Protein AF-A0A2M9D0U0-F1 (afdb_monomer)

Nearest PDB structures (foldseek):
  1l6t-assembly1_A  TM=4.823E-01  e=8.018E+00  Escherichia coli

Secondary structure (DSSP, 8-state):
-HHHHHHHHHHHHHHHHHHHHHHHHHHHHHHHHT--HHIIIIIS--HHHHHHHHHHHHHHHHHHHHHH--

Radius of gyration: 15.75 Å; Cα contacts (8 Å, |Δi|>4): 24; chains: 1; bounding box: 37×20×42 Å

Foldseek 3Di:
DVVVVVVVVLVVVLVVVLVCQLVVVVVVVCVVVVNDLCCVCPVVVPVVSVVVSVVSSVVSVVVSVVVVVD

Solvent-accessible surface area (backbone atoms only — not comparable to full-atom values): 3973 Å² total; per-residue (Å²): 125,70,64,63,55,52,55,52,50,50,52,51,51,52,52,52,49,49,50,51,52,51,54,50,49,53,52,50,51,29,63,73,70,67,51,51,67,63,51,44,50,71,71,65,56,34,60,70,58,53,51,50,54,52,51,51,53,52,53,49,51,51,54,52,52,56,62,74,76,105

Mean predicted aligned error: 5.88 Å

Structure (mmCIF, N/CA/C/O backbone):
data_AF-A0A2M9D0U0-F1
#
_entry.id   AF-A0A2M9D0U0-F1
#
loop_
_atom_site.group_PDB
_atom_site.id
_atom_site.type_symbol
_atom_site.label_atom_id
_atom_site.label_alt_id
_atom_site.label_comp_id
_atom_site.label_asym_id
_atom_site.label_entity_id
_atom_site.label_seq_id
_atom_site.pdbx_PDB_ins_code
_atom_site.Cartn_x
_atom_site.Cartn_y
_atom_site.Cartn_z
_atom_site.occupancy
_atom_site.B_iso_or_equiv
_atom_site.auth_seq_id
_atom_site.auth_comp_id
_atom_site.auth_asym_id
_atom_site.auth_atom_id
_atom_site.pdbx_PDB_model_num
ATOM 1 N N . MET A 1 1 ? 19.836 5.399 -26.330 1.00 61.03 1 MET A N 1
ATOM 2 C CA . MET A 1 1 ? 19.527 5.098 -24.916 1.00 61.03 1 MET A CA 1
ATOM 3 C C . MET A 1 1 ? 18.113 4.502 -24.782 1.00 61.03 1 MET A C 1
ATOM 5 O O . MET A 1 1 ? 17.289 5.083 -24.086 1.00 61.03 1 MET A O 1
ATOM 9 N N . PRO A 1 2 ? 17.785 3.399 -25.483 1.00 73.12 2 PRO A N 1
ATOM 10 C CA . PRO A 1 2 ? 16.461 2.767 -25.398 1.00 73.12 2 PRO A CA 1
ATOM 11 C C . PRO A 1 2 ? 16.219 2.039 -24.063 1.00 73.12 2 PRO A C 1
ATOM 13 O O . PRO A 1 2 ? 15.076 1.923 -23.636 1.00 73.12 2 PRO A O 1
ATOM 16 N N . ASP A 1 3 ? 17.283 1.617 -23.381 1.00 81.44 3 ASP A N 1
ATOM 17 C CA . ASP A 1 3 ? 17.212 0.774 -22.180 1.00 81.44 3 ASP A CA 1
ATOM 18 C C . ASP A 1 3 ? 16.603 1.523 -20.981 1.00 81.44 3 ASP A C 1
ATOM 20 O O . ASP A 1 3 ? 15.703 1.023 -20.314 1.00 81.44 3 ASP A O 1
ATOM 24 N N . VAL A 1 4 ? 16.974 2.796 -20.802 1.00 86.69 4 VAL A N 1
ATOM 25 C CA . VAL A 1 4 ? 16.449 3.663 -19.729 1.00 86.69 4 VAL A CA 1
ATOM 26 C C . VAL A 1 4 ? 14.936 3.893 -19.858 1.00 86.69 4 VAL A C 1
ATOM 28 O O . VAL A 1 4 ? 14.230 4.015 -18.859 1.00 86.69 4 VAL A O 1
ATOM 31 N N . LEU A 1 5 ? 14.408 3.947 -21.088 1.00 87.81 5 LEU A N 1
ATOM 32 C CA . LEU A 1 5 ? 12.972 4.132 -21.318 1.00 87.81 5 LEU A CA 1
ATOM 33 C C . LEU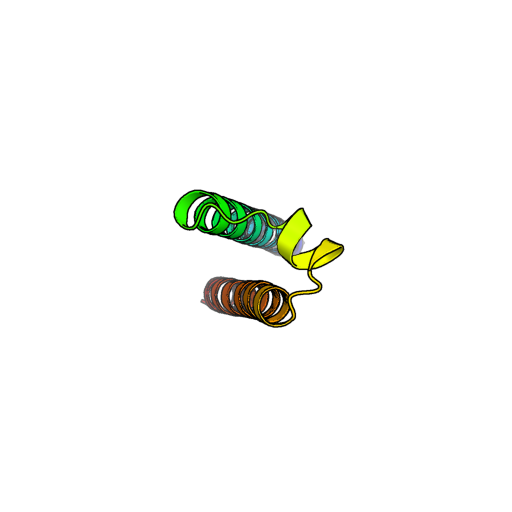 A 1 5 ? 12.171 2.895 -20.887 1.00 87.81 5 LEU A C 1
ATOM 35 O O . LEU A 1 5 ? 11.075 3.034 -20.344 1.00 87.81 5 LEU A O 1
ATOM 39 N N . ILE A 1 6 ? 12.724 1.702 -21.110 1.00 86.94 6 ILE A N 1
ATOM 40 C CA . ILE A 1 6 ? 12.105 0.432 -20.717 1.00 86.94 6 ILE A CA 1
ATOM 41 C C . ILE A 1 6 ? 12.106 0.299 -19.189 1.00 86.94 6 ILE A C 1
ATOM 43 O O . ILE A 1 6 ? 11.072 -0.041 -18.620 1.00 86.94 6 ILE A O 1
ATOM 47 N N . GLU A 1 7 ? 13.210 0.652 -18.525 1.00 85.44 7 GLU A N 1
ATOM 48 C CA . GLU A 1 7 ? 13.318 0.651 -17.057 1.00 85.44 7 GLU A CA 1
ATOM 49 C C . GLU A 1 7 ? 12.353 1.643 -16.383 1.00 85.44 7 GLU A C 1
ATOM 51 O O . GLU A 1 7 ? 11.723 1.345 -15.362 1.00 85.44 7 GLU A O 1
ATOM 56 N N . LEU A 1 8 ? 12.194 2.837 -16.962 1.00 87.44 8 LEU A N 1
ATOM 57 C CA . LEU A 1 8 ? 11.208 3.814 -16.498 1.00 87.44 8 LEU A CA 1
ATOM 58 C C . LEU A 1 8 ? 9.782 3.284 -16.663 1.00 87.44 8 LEU A C 1
ATOM 60 O O . LEU A 1 8 ? 8.969 3.403 -15.745 1.00 87.44 8 LEU A O 1
ATOM 64 N N . LEU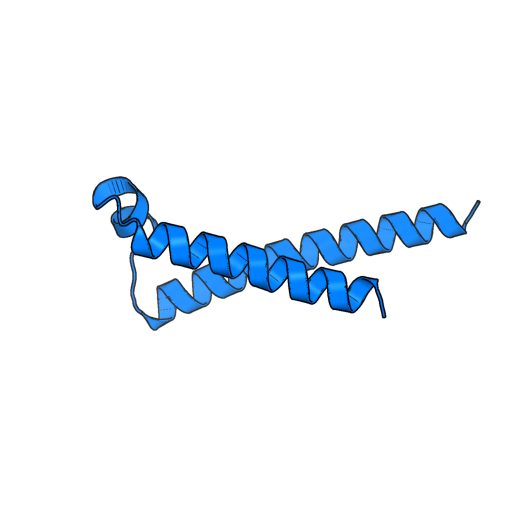 A 1 9 ? 9.481 2.672 -17.809 1.00 88.88 9 LEU A N 1
ATOM 65 C CA . LEU A 1 9 ? 8.163 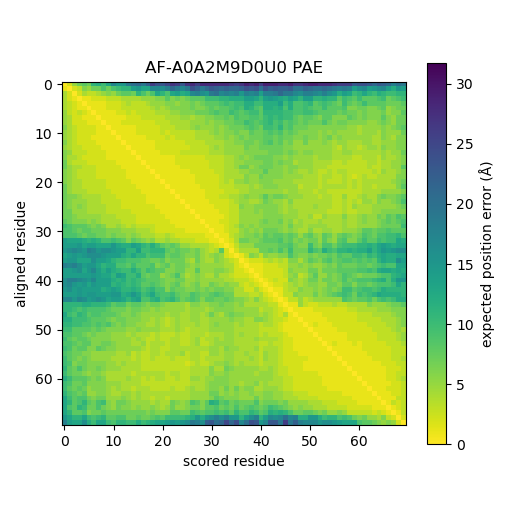2.111 -18.083 1.00 88.88 9 LEU A CA 1
ATOM 66 C C . LEU A 1 9 ? 7.823 0.970 -17.115 1.00 88.88 9 LEU A C 1
ATOM 68 O O . LEU A 1 9 ? 6.717 0.951 -16.572 1.00 88.88 9 LEU A O 1
ATOM 72 N N . SER A 1 10 ? 8.763 0.058 -16.852 1.00 85.44 10 SER A N 1
ATOM 73 C CA . SER A 1 10 ? 8.568 -1.018 -15.876 1.00 85.44 10 SER A CA 1
ATOM 74 C C . SER A 1 10 ? 8.366 -0.461 -14.470 1.00 85.44 10 SER A C 1
ATOM 76 O O . SER A 1 10 ? 7.429 -0.865 -13.786 1.00 85.44 10 SER A O 1
ATOM 78 N N . THR A 1 11 ? 9.170 0.520 -14.055 1.00 86.25 11 THR A N 1
ATOM 79 C CA . THR A 1 11 ? 9.042 1.153 -12.731 1.00 86.25 11 THR A CA 1
ATOM 80 C C . THR A 1 11 ? 7.659 1.772 -12.536 1.00 86.25 11 THR A C 1
ATOM 82 O O . THR A 1 11 ? 7.026 1.573 -11.495 1.00 86.25 11 THR A O 1
ATOM 85 N N . ILE A 1 12 ? 7.154 2.485 -13.545 1.00 90.06 12 ILE A N 1
ATOM 86 C CA . ILE A 1 12 ? 5.821 3.095 -13.506 1.00 90.06 12 ILE A CA 1
ATOM 87 C C . ILE A 1 12 ? 4.738 2.013 -13.458 1.00 90.06 12 ILE A C 1
ATOM 89 O O . ILE A 1 12 ? 3.849 2.085 -12.610 1.00 90.06 12 ILE A O 1
ATOM 93 N N . LEU A 1 13 ? 4.823 0.995 -14.321 1.00 90.06 13 LEU A N 1
ATOM 94 C CA . LEU A 1 13 ? 3.862 -0.110 -14.359 1.00 90.06 13 LEU A CA 1
ATOM 95 C C . LEU A 1 13 ? 3.763 -0.814 -13.006 1.00 90.06 13 LEU A C 1
ATOM 97 O O . LEU A 1 13 ? 2.662 -0.942 -12.475 1.00 90.06 13 LEU A O 1
ATOM 101 N N . TYR A 1 14 ? 4.893 -1.214 -12.422 1.00 85.50 14 TYR A N 1
ATOM 102 C CA . TYR A 1 14 ? 4.922 -1.905 -11.133 1.00 85.50 14 TYR A CA 1
ATOM 103 C C . TYR A 1 14 ? 4.481 -1.013 -9.970 1.00 85.50 14 TYR A C 1
ATOM 105 O O . TYR A 1 14 ? 3.790 -1.492 -9.071 1.00 85.50 14 TYR A O 1
ATOM 113 N N . SER A 1 15 ? 4.796 0.285 -10.002 1.00 85.44 15 SER A N 1
ATOM 114 C CA . SER A 1 15 ? 4.312 1.238 -8.993 1.00 85.44 15 SER A CA 1
ATOM 115 C C . SER A 1 15 ? 2.787 1.361 -9.025 1.00 85.44 15 SER A C 1
ATOM 117 O O . SER A 1 15 ? 2.133 1.294 -7.983 1.00 85.44 15 SER A O 1
ATOM 119 N N . VAL A 1 16 ? 2.199 1.476 -10.221 1.00 92.19 16 VAL A N 1
ATOM 120 C CA . VAL A 1 16 ? 0.739 1.511 -10.394 1.00 92.19 16 VAL A CA 1
ATOM 121 C C . VAL A 1 16 ? 0.114 0.189 -9.950 1.00 92.19 16 VAL A C 1
ATOM 123 O O . VAL A 1 16 ? -0.884 0.197 -9.231 1.00 92.19 16 VAL A O 1
ATOM 126 N N . LEU A 1 17 ? 0.720 -0.943 -10.311 1.00 90.12 17 LEU A N 1
ATOM 127 C CA . LEU A 1 17 ? 0.274 -2.274 -9.894 1.00 90.12 17 LEU A CA 1
ATOM 128 C C . LEU A 1 17 ? 0.263 -2.420 -8.368 1.00 90.12 17 LEU A C 1
ATOM 130 O O . LEU A 1 17 ? -0.724 -2.896 -7.809 1.00 90.12 17 LEU A O 1
ATOM 134 N N . GLY A 1 18 ? 1.311 -1.949 -7.688 1.00 87.31 18 GLY A N 1
ATOM 135 C CA . GLY A 1 18 ? 1.390 -1.936 -6.228 1.00 87.31 18 GLY A CA 1
ATOM 136 C C . GLY A 1 18 ? 0.269 -1.115 -5.584 1.00 87.31 18 GLY A C 1
ATOM 137 O O . GLY A 1 18 ? -0.376 -1.586 -4.648 1.00 87.31 18 GLY A O 1
ATOM 138 N N . ILE A 1 19 ? 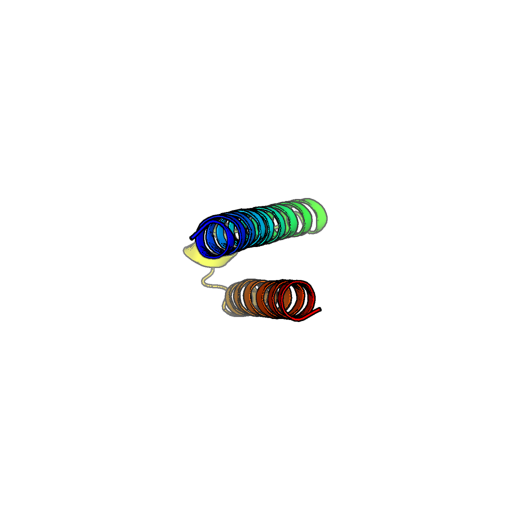-0.028 0.073 -6.121 1.00 89.81 19 ILE A N 1
ATOM 139 C CA . ILE A 1 19 ? -1.129 0.923 -5.633 1.00 89.81 19 ILE A CA 1
ATOM 140 C C . ILE A 1 19 ? -2.484 0.236 -5.844 1.00 89.81 19 ILE A C 1
ATOM 142 O O . ILE A 1 19 ? -3.314 0.213 -4.935 1.00 89.81 19 ILE A O 1
ATOM 146 N N . VAL A 1 20 ? -2.711 -0.355 -7.020 1.00 92.56 20 VAL A N 1
ATOM 147 C CA . VAL A 1 20 ? -3.958 -1.070 -7.330 1.00 92.56 20 VAL A CA 1
ATOM 148 C C . VAL A 1 20 ? -4.143 -2.273 -6.406 1.00 92.56 20 VAL A C 1
ATOM 150 O O . VAL A 1 20 ? -5.239 -2.469 -5.882 1.00 92.56 20 VAL A O 1
ATOM 153 N N . LEU A 1 21 ? -3.084 -3.046 -6.151 1.00 89.44 21 LEU A N 1
ATOM 154 C CA . LEU A 1 21 ? -3.117 -4.166 -5.209 1.00 89.44 21 LEU A CA 1
ATOM 155 C C . LEU A 1 21 ? -3.405 -3.704 -3.778 1.00 89.44 21 LEU A C 1
ATOM 157 O O . LEU A 1 21 ? -4.196 -4.342 -3.079 1.00 89.44 21 LEU A O 1
ATOM 161 N N . LEU A 1 22 ? -2.816 -2.585 -3.353 1.00 88.75 22 LEU A N 1
ATOM 162 C CA . LEU A 1 22 ? -3.041 -2.012 -2.028 1.00 88.75 22 LEU A CA 1
ATOM 163 C C . LEU A 1 22 ? -4.507 -1.610 -1.858 1.00 88.75 22 LEU A C 1
ATOM 165 O O . LEU A 1 22 ? -5.181 -2.097 -0.952 1.00 88.75 22 LEU A O 1
ATOM 169 N N . VAL A 1 23 ? -5.021 -0.772 -2.761 1.00 89.69 23 VAL A N 1
ATOM 170 C CA . VAL A 1 23 ? -6.411 -0.300 -2.717 1.00 89.69 23 VAL A CA 1
ATOM 171 C C . VAL A 1 23 ? -7.380 -1.473 -2.847 1.00 89.69 23 VAL A C 1
ATOM 173 O O . VAL A 1 23 ? -8.332 -1.570 -2.075 1.00 89.69 23 VAL A O 1
ATOM 176 N N . GLY A 1 24 ? -7.118 -2.401 -3.769 1.00 90.88 24 GLY A N 1
ATOM 177 C CA . GLY A 1 24 ? -7.927 -3.601 -3.957 1.00 90.88 24 GLY A CA 1
ATOM 178 C C . GLY A 1 24 ? -8.005 -4.447 -2.689 1.00 90.88 24 GLY A C 1
ATOM 179 O O . GLY A 1 24 ? -9.099 -4.832 -2.279 1.00 90.88 24 GLY A O 1
ATOM 180 N N . THR A 1 25 ? -6.877 -4.671 -2.014 1.00 85.88 25 THR A N 1
ATOM 181 C CA . THR A 1 25 ? -6.860 -5.447 -0.768 1.00 85.88 25 THR A CA 1
ATOM 182 C C . THR A 1 25 ? -7.606 -4.730 0.350 1.00 85.88 25 THR A C 1
ATOM 184 O O . THR A 1 25 ? -8.412 -5.352 1.036 1.00 85.88 25 THR A O 1
ATOM 187 N N . ILE A 1 26 ? -7.409 -3.417 0.498 1.00 85.25 26 ILE A N 1
ATOM 188 C CA . ILE A 1 26 ? -8.133 -2.597 1.478 1.00 85.25 26 ILE A CA 1
ATOM 189 C C . ILE A 1 26 ? -9.647 -2.703 1.250 1.00 85.25 26 ILE A C 1
ATOM 191 O O . ILE A 1 26 ? -10.396 -2.954 2.192 1.00 85.25 26 ILE A O 1
ATOM 195 N N . VAL A 1 27 ? -10.102 -2.586 -0.001 1.00 87.75 27 VAL A N 1
ATOM 196 C CA . VAL A 1 27 ? -11.522 -2.718 -0.364 1.00 87.75 27 VAL A CA 1
ATOM 197 C C . VAL A 1 27 ? -12.049 -4.122 -0.064 1.00 87.75 27 VAL A C 1
ATOM 199 O O . VAL A 1 27 ? -13.134 -4.258 0.505 1.00 87.75 27 VAL A O 1
ATOM 202 N N . VAL A 1 28 ? -11.299 -5.170 -0.417 1.00 87.81 28 VAL A N 1
ATOM 203 C CA . VAL A 1 28 ? -11.685 -6.567 -0.163 1.00 87.81 28 VAL A CA 1
ATOM 204 C C . VAL A 1 28 ? -11.793 -6.841 1.334 1.00 87.81 28 VAL A C 1
ATOM 206 O O . VAL A 1 28 ? -12.798 -7.402 1.768 1.00 87.81 28 VAL A O 1
ATOM 209 N N . VAL A 1 29 ? -10.815 -6.416 2.133 1.00 83.75 29 VAL A N 1
ATOM 210 C CA . VAL A 1 29 ? -10.828 -6.570 3.595 1.00 83.75 29 VAL A CA 1
ATOM 211 C C . VAL A 1 29 ? -12.007 -5.806 4.192 1.00 83.75 29 VAL A C 1
ATOM 213 O O . VAL A 1 29 ? -12.800 -6.389 4.931 1.0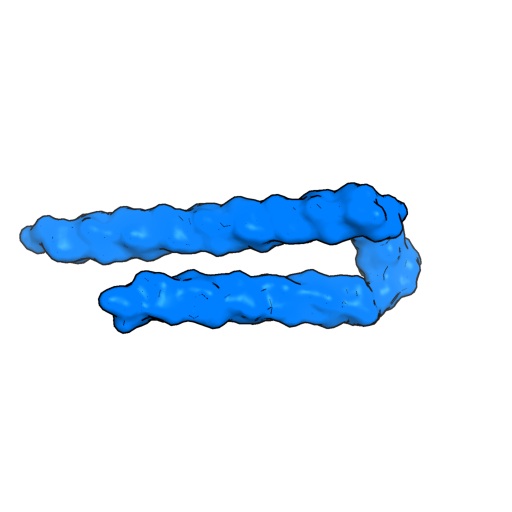0 83.75 29 VAL A O 1
ATOM 216 N N . ASN A 1 30 ? -12.204 -4.546 3.800 1.00 84.12 30 ASN A N 1
ATOM 217 C CA . ASN A 1 30 ? -13.305 -3.728 4.302 1.00 84.12 30 ASN A CA 1
ATOM 218 C C . ASN A 1 30 ? -14.669 -4.361 4.001 1.00 84.12 30 ASN A C 1
ATOM 220 O O . ASN A 1 30 ? -15.537 -4.435 4.868 1.00 84.12 30 ASN A O 1
ATOM 224 N N . LYS A 1 31 ? -14.845 -4.887 2.783 1.00 85.56 31 LYS A N 1
ATOM 225 C CA . LYS A 1 31 ? -16.085 -5.552 2.370 1.00 85.56 31 LYS A CA 1
ATOM 226 C C . LYS A 1 31 ? -16.289 -6.904 3.055 1.00 85.56 31 LYS A C 1
ATOM 228 O O . LYS A 1 31 ? -17.416 -7.225 3.419 1.00 85.56 31 LYS A O 1
ATOM 233 N N . THR A 1 32 ? -15.226 -7.688 3.226 1.00 82.88 32 THR A N 1
ATOM 234 C CA . THR A 1 32 ? -15.294 -9.039 3.809 1.00 82.88 32 THR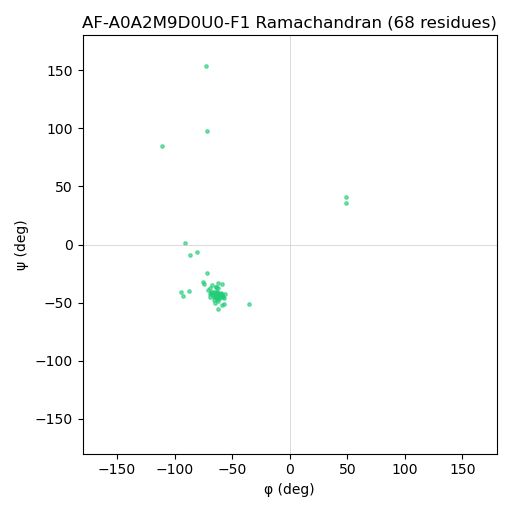 A CA 1
ATOM 235 C C . THR A 1 32 ? -15.626 -8.982 5.294 1.00 82.88 32 THR A C 1
ATOM 237 O O . THR A 1 32 ? -16.514 -9.693 5.756 1.00 82.88 32 THR A O 1
ATOM 240 N N . PHE A 1 33 ? -14.964 -8.095 6.030 1.00 80.62 33 PHE A N 1
ATOM 241 C CA . PHE A 1 33 ? -15.155 -7.949 7.471 1.00 80.62 33 PHE A CA 1
ATOM 242 C C . PHE A 1 33 ? -16.230 -6.914 7.838 1.00 80.62 33 PHE A C 1
ATOM 244 O O . PHE A 1 33 ? -16.480 -6.700 9.019 1.00 80.62 33 PHE A O 1
ATOM 251 N N . LYS A 1 34 ? -16.885 -6.291 6.842 1.00 79.31 34 LYS A N 1
ATOM 252 C CA . LYS A 1 34 ? -17.844 -5.180 7.015 1.00 79.31 34 LYS A CA 1
ATOM 253 C C . LYS A 1 34 ? -17.299 -4.065 7.915 1.00 79.31 34 LYS A C 1
ATOM 255 O O . LYS A 1 34 ? -18.040 -3.470 8.693 1.00 79.31 34 LYS A O 1
ATOM 260 N N . LEU A 1 35 ? -15.999 -3.820 7.809 1.00 72.62 35 LEU A N 1
ATOM 261 C CA . LEU A 1 35 ? -15.328 -2.777 8.568 1.00 72.62 35 LEU A CA 1
ATOM 262 C C . LEU A 1 35 ? -15.722 -1.420 7.983 1.00 72.62 35 LEU A C 1
ATOM 264 O O . LEU A 1 35 ? -16.064 -1.311 6.800 1.00 72.62 35 LEU A O 1
ATOM 268 N N . ASN A 1 36 ? -15.680 -0.382 8.811 1.00 76.38 36 ASN A N 1
ATOM 269 C CA . ASN A 1 36 ? -15.754 0.990 8.333 1.00 76.38 36 ASN A CA 1
ATOM 270 C C . ASN A 1 36 ? -14.388 1.618 8.561 1.00 76.38 36 ASN A C 1
ATOM 272 O O . ASN A 1 36 ? -14.180 2.301 9.553 1.00 76.38 36 ASN A O 1
ATOM 276 N N . LEU A 1 37 ? -13.476 1.416 7.606 1.00 70.94 37 LEU A N 1
ATOM 277 C CA . LEU A 1 37 ? -12.122 1.987 7.592 1.00 70.94 37 LEU A CA 1
ATOM 278 C C . LEU A 1 37 ? -12.022 3.402 8.172 1.00 70.94 37 LEU A C 1
ATOM 280 O O . LEU A 1 37 ? -11.180 3.663 9.021 1.00 70.94 37 LEU A O 1
ATOM 284 N N . HIS A 1 38 ? -12.871 4.318 7.703 1.00 75.56 38 HIS A N 1
ATOM 285 C CA . HIS A 1 38 ? -12.852 5.699 8.174 1.00 75.56 38 HIS A CA 1
ATOM 286 C C . HIS A 1 38 ? -13.256 5.804 9.651 1.00 75.56 38 HIS A C 1
ATOM 288 O O . HIS A 1 38 ? -12.577 6.473 10.418 1.00 75.56 38 HIS A O 1
ATOM 294 N N . HIS A 1 39 ? -14.317 5.111 10.060 1.00 78.19 39 HIS A N 1
ATOM 295 C CA . HIS A 1 39 ? -14.792 5.108 11.442 1.00 78.19 39 HIS A CA 1
ATOM 296 C C . HIS A 1 39 ? -13.754 4.472 12.382 1.00 78.19 39 HIS A C 1
ATOM 298 O O . HIS A 1 39 ? -13.328 5.100 13.344 1.00 78.19 39 HIS A O 1
ATOM 304 N N . GLU A 1 40 ? -13.243 3.282 12.052 1.00 76.12 40 GLU A N 1
ATOM 305 C CA . GLU A 1 40 ? -12.250 2.581 12.876 1.00 76.12 40 GLU A CA 1
ATOM 306 C C . GLU A 1 40 ? -10.933 3.364 13.017 1.00 76.12 40 GLU A C 1
ATOM 308 O O . GLU A 1 40 ? -10.325 3.406 14.086 1.00 76.12 40 GLU A O 1
ATOM 313 N N . LEU A 1 41 ? -10.445 3.958 11.926 1.00 76.00 41 LEU A N 1
ATOM 314 C CA . LEU A 1 41 ? -9.118 4.572 11.903 1.00 76.00 41 LEU A CA 1
ATOM 315 C C . LEU A 1 41 ? -9.146 6.030 12.382 1.00 76.00 41 LEU A C 1
ATOM 317 O O . LEU A 1 41 ? -8.240 6.462 13.097 1.00 76.00 41 LEU A O 1
ATOM 321 N N . VAL A 1 42 ? -10.173 6.791 11.990 1.00 76.50 42 VAL A N 1
ATOM 322 C CA . VAL A 1 42 ? -10.275 8.233 12.263 1.00 76.50 42 VAL A CA 1
ATOM 323 C C . VAL A 1 42 ? -11.077 8.515 13.528 1.00 76.50 42 VAL A C 1
ATOM 325 O O . VAL A 1 42 ? -10.671 9.386 14.288 1.00 76.50 42 VAL A O 1
ATOM 328 N N . GLU A 1 43 ? -12.175 7.798 13.777 1.00 77.31 43 GLU A N 1
ATOM 329 C CA . GLU A 1 43 ? -13.065 8.081 14.915 1.00 77.31 43 GLU A CA 1
ATOM 330 C C . GLU A 1 43 ? -12.691 7.256 16.154 1.00 77.31 43 GLU A C 1
ATOM 332 O O . GLU A 1 43 ? -12.582 7.806 17.246 1.00 77.31 43 GLU A O 1
ATOM 337 N N . GLU A 1 44 ? -12.418 5.962 15.984 1.00 84.00 44 GLU A N 1
ATOM 338 C CA . GLU A 1 44 ? -12.036 5.050 17.078 1.00 84.00 44 GLU A CA 1
ATOM 339 C C . GLU A 1 44 ? -10.522 5.057 17.375 1.00 84.00 44 GLU A C 1
ATOM 341 O O . GLU A 1 44 ? -10.074 4.464 18.356 1.00 84.00 44 GLU A O 1
ATOM 346 N N . HIS A 1 45 ? -9.710 5.704 16.528 1.00 81.12 45 HIS A N 1
ATOM 347 C CA . HIS A 1 45 ? -8.241 5.712 16.624 1.00 81.12 45 HIS A CA 1
ATOM 348 C C . HIS A 1 45 ? -7.634 4.309 16.801 1.00 81.12 45 HIS A C 1
ATOM 350 O O . HIS A 1 45 ? -6.689 4.094 17.569 1.00 81.12 45 HIS A O 1
ATOM 356 N N . ASN A 1 46 ? -8.170 3.331 16.070 1.00 86.38 46 ASN A N 1
ATOM 357 C CA . ASN A 1 46 ? -7.784 1.939 16.219 1.00 86.38 46 ASN A CA 1
ATOM 358 C C . ASN A 1 46 ? -6.373 1.680 15.658 1.00 86.38 46 ASN A C 1
ATOM 360 O O . ASN A 1 46 ? -6.168 1.440 14.463 1.00 86.38 46 ASN A O 1
ATOM 364 N N . VAL A 1 47 ? -5.385 1.673 16.555 1.00 86.06 47 VAL A N 1
ATOM 365 C CA . VAL A 1 47 ? -3.971 1.418 16.238 1.00 86.06 47 VAL A CA 1
ATOM 366 C 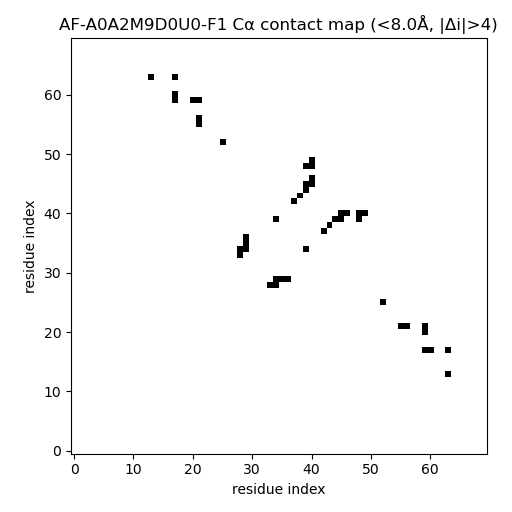C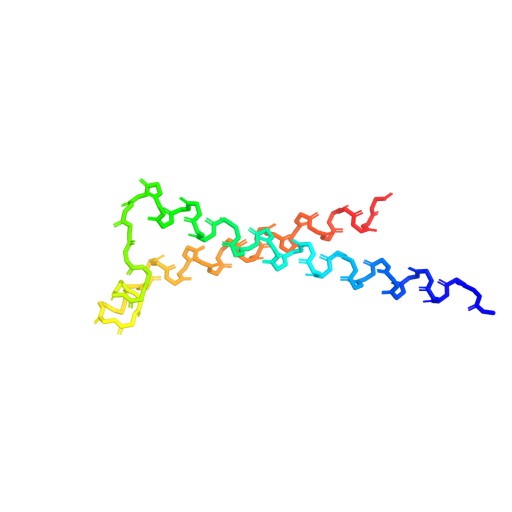 . VAL A 1 47 ? -3.766 0.049 15.584 1.00 86.06 47 VAL A C 1
ATOM 368 O O . VAL A 1 47 ? -2.919 -0.076 14.700 1.00 86.06 47 VAL A O 1
ATOM 371 N N . ALA A 1 48 ? -4.546 -0.972 15.957 1.00 84.75 48 ALA A N 1
ATOM 372 C CA . ALA A 1 48 ? -4.432 -2.299 15.352 1.00 84.75 48 ALA A CA 1
ATOM 373 C C . ALA A 1 48 ? -4.786 -2.261 13.858 1.00 84.75 48 ALA A C 1
ATOM 375 O O . ALA A 1 48 ? -4.133 -2.911 13.042 1.00 84.75 48 ALA A O 1
ATOM 376 N N . PHE A 1 49 ? -5.765 -1.435 13.490 1.00 82.81 49 PHE A N 1
ATOM 377 C CA . PHE A 1 49 ? -6.147 -1.222 12.101 1.00 82.81 49 PHE A CA 1
ATOM 378 C C . PHE A 1 49 ? -5.058 -0.477 11.317 1.00 82.81 49 PHE A C 1
ATOM 380 O O . PHE A 1 49 ? -4.716 -0.863 10.198 1.00 82.81 49 PHE A O 1
ATOM 387 N N . GLY A 1 50 ? -4.451 0.546 11.925 1.00 84.25 50 GLY A N 1
ATOM 388 C CA . GLY A 1 50 ? -3.301 1.245 11.347 1.00 84.25 50 GLY A CA 1
ATOM 389 C C . GLY A 1 50 ? -2.106 0.317 11.124 1.00 84.25 50 GLY A C 1
ATOM 390 O O . GLY A 1 50 ? -1.497 0.336 10.054 1.00 84.25 50 GLY A O 1
ATOM 391 N N . LEU A 1 51 ? -1.817 -0.555 12.094 1.00 89.56 51 LEU A N 1
ATOM 392 C CA . LEU A 1 51 ? -0.755 -1.554 11.992 1.00 89.56 51 LEU A CA 1
ATOM 393 C C . LEU A 1 51 ? -1.044 -2.582 10.890 1.00 89.56 51 LEU A C 1
ATOM 395 O O . LEU A 1 51 ? -0.141 -2.928 10.130 1.00 89.56 51 LEU A O 1
ATOM 399 N N . MET A 1 52 ? -2.297 -3.029 10.764 1.00 86.44 52 MET A N 1
ATOM 400 C CA . MET A 1 52 ? -2.725 -3.913 9.680 1.00 86.44 52 MET A CA 1
ATOM 401 C C . MET A 1 52 ? -2.472 -3.265 8.314 1.00 86.44 52 MET A C 1
ATOM 403 O O . MET A 1 52 ? -1.825 -3.879 7.469 1.00 86.44 52 MET A O 1
ATOM 407 N N . LEU A 1 53 ? -2.933 -2.026 8.099 1.00 85.75 53 LEU A N 1
ATOM 408 C CA . LEU A 1 53 ? -2.741 -1.306 6.833 1.00 85.75 53 LEU A CA 1
ATOM 409 C C . LEU A 1 53 ? -1.256 -1.085 6.515 1.00 85.75 53 LEU A C 1
ATOM 411 O O . LEU A 1 53 ? -0.832 -1.307 5.380 1.00 85.75 53 LEU A O 1
ATOM 415 N N . GLY A 1 54 ? -0.460 -0.703 7.517 1.00 89.62 54 GLY A N 1
ATOM 416 C CA . GLY A 1 54 ? 0.987 -0.540 7.375 1.00 89.62 54 GLY A CA 1
ATOM 417 C C . GLY A 1 54 ? 1.693 -1.849 7.011 1.00 89.62 54 GLY A C 1
ATOM 418 O O . GLY A 1 54 ? 2.491 -1.880 6.075 1.00 89.62 54 GLY A O 1
ATOM 419 N N . GLY A 1 55 ? 1.357 -2.950 7.687 1.00 91.50 55 GLY A N 1
ATOM 420 C CA . GLY A 1 55 ? 1.900 -4.275 7.379 1.00 91.50 55 GLY A CA 1
ATOM 421 C C . GLY A 1 55 ? 1.532 -4.750 5.973 1.00 91.50 55 GLY A C 1
ATOM 422 O O . GLY A 1 55 ? 2.362 -5.327 5.271 1.00 91.50 55 GLY A O 1
ATOM 423 N N . LEU A 1 56 ? 0.315 -4.442 5.525 1.00 88.25 56 LEU A N 1
ATOM 424 C CA . LEU A 1 56 ? -0.167 -4.778 4.188 1.00 88.25 56 LEU A CA 1
ATOM 425 C C . LEU A 1 56 ? 0.597 -4.007 3.100 1.00 88.25 56 LEU A C 1
ATOM 427 O O . LEU A 1 56 ? 0.994 -4.594 2.092 1.00 88.25 56 LEU A O 1
ATOM 431 N N . ALA A 1 57 ? 0.890 -2.725 3.336 1.00 88.75 57 ALA A N 1
ATOM 432 C CA . ALA A 1 57 ? 1.735 -1.927 2.451 1.00 88.75 57 ALA A CA 1
ATOM 433 C C . ALA A 1 57 ? 3.167 -2.483 2.350 1.00 88.75 57 ALA A C 1
ATOM 435 O O . ALA A 1 57 ? 3.704 -2.598 1.246 1.00 88.75 57 ALA A O 1
ATOM 436 N N . VAL A 1 58 ? 3.765 -2.894 3.475 1.00 92.75 58 VAL A N 1
ATOM 437 C CA . VAL A 1 58 ? 5.100 -3.519 3.494 1.00 92.75 58 VAL A CA 1
ATOM 438 C C . VAL A 1 58 ? 5.105 -4.842 2.724 1.00 92.75 58 VAL A C 1
ATOM 440 O O . VAL A 1 58 ? 5.992 -5.064 1.901 1.00 92.75 58 VAL A O 1
ATOM 443 N N . ALA A 1 59 ? 4.106 -5.703 2.938 1.00 91.00 59 ALA A N 1
ATOM 444 C CA . ALA A 1 59 ? 4.001 -6.987 2.246 1.00 91.00 59 ALA A CA 1
ATOM 445 C C . ALA A 1 59 ? 3.921 -6.819 0.719 1.00 91.00 59 ALA A C 1
ATOM 447 O O . ALA A 1 59 ? 4.626 -7.511 -0.015 1.00 91.00 59 ALA A O 1
ATOM 448 N N . ILE A 1 60 ? 3.122 -5.863 0.235 1.00 88.75 60 ILE A N 1
ATOM 449 C CA . ILE A 1 60 ? 3.035 -5.548 -1.198 1.00 88.75 60 ILE A CA 1
ATOM 450 C C . ILE A 1 60 ? 4.376 -5.032 -1.724 1.00 88.75 60 ILE A C 1
ATOM 452 O O . ILE A 1 60 ? 4.814 -5.469 -2.787 1.00 88.75 60 ILE A O 1
ATOM 456 N N . GLY A 1 61 ? 5.058 -4.163 -0.972 1.00 88.38 61 GLY A N 1
ATOM 457 C CA . GLY A 1 61 ? 6.396 -3.688 -1.327 1.00 88.38 61 GLY A CA 1
ATOM 458 C C . GLY A 1 61 ? 7.395 -4.832 -1.523 1.00 88.38 61 GLY A C 1
ATOM 459 O O . GLY A 1 61 ? 8.135 -4.835 -2.504 1.00 88.38 61 GLY A O 1
ATOM 460 N N . ILE A 1 62 ? 7.366 -5.844 -0.650 1.00 90.56 62 ILE A N 1
ATOM 461 C CA . ILE A 1 62 ? 8.214 -7.042 -0.762 1.00 90.56 62 ILE A CA 1
ATOM 462 C C . ILE A 1 62 ? 7.860 -7.861 -2.012 1.00 90.56 62 ILE A C 1
ATOM 464 O O . ILE A 1 62 ? 8.761 -8.283 -2.736 1.00 90.56 62 ILE A O 1
ATOM 468 N N . ILE A 1 63 ? 6.569 -8.067 -2.297 1.00 87.75 63 ILE A N 1
ATOM 469 C CA . ILE A 1 63 ? 6.116 -8.805 -3.489 1.00 87.75 63 ILE A CA 1
ATOM 470 C C . ILE A 1 63 ? 6.594 -8.111 -4.771 1.00 87.75 63 ILE A C 1
ATOM 472 O O . ILE A 1 63 ? 7.131 -8.768 -5.665 1.00 87.75 63 ILE A O 1
ATOM 476 N N . VAL A 1 64 ? 6.436 -6.785 -4.844 1.00 84.94 64 VAL A N 1
ATOM 477 C CA . VAL A 1 64 ? 6.873 -5.974 -5.990 1.00 84.94 64 VAL A CA 1
ATOM 478 C C . VAL A 1 64 ? 8.397 -5.995 -6.128 1.00 84.94 64 VAL A C 1
ATOM 480 O O . VAL A 1 64 ? 8.912 -6.21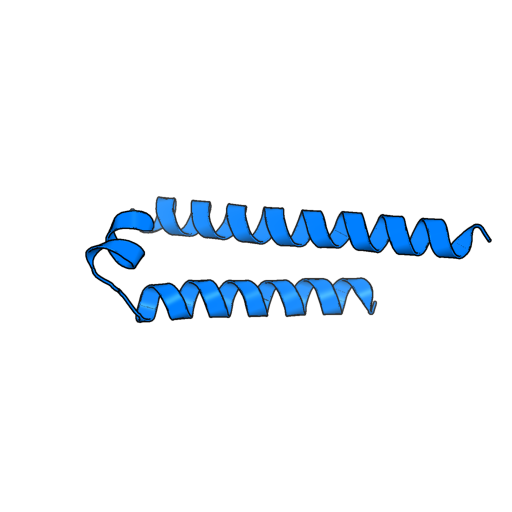4 -7.220 1.00 84.94 64 VAL A O 1
ATOM 483 N N . ALA A 1 65 ? 9.139 -5.842 -5.028 1.00 86.50 65 ALA A N 1
ATOM 484 C CA . ALA A 1 65 ? 10.599 -5.925 -5.050 1.00 86.50 65 ALA A CA 1
ATOM 485 C C . ALA A 1 65 ? 11.093 -7.294 -5.549 1.00 86.50 65 ALA A C 1
ATOM 487 O O . ALA A 1 65 ? 12.011 -7.357 -6.366 1.00 86.50 65 ALA A O 1
ATOM 488 N N . GLY A 1 66 ? 10.452 -8.384 -5.117 1.00 84.19 66 GLY A N 1
ATOM 489 C CA . GLY A 1 66 ? 10.762 -9.732 -5.593 1.00 84.19 66 GLY A CA 1
ATOM 490 C C . GLY A 1 66 ? 10.476 -9.929 -7.084 1.00 84.19 66 GLY A C 1
ATOM 491 O O . GLY A 1 66 ? 11.247 -10.598 -7.765 1.00 84.19 66 GLY A O 1
ATOM 492 N N . THR A 1 67 ? 9.412 -9.314 -7.609 1.00 82.06 67 THR A N 1
ATOM 493 C CA . THR A 1 67 ? 9.073 -9.395 -9.042 1.00 82.06 67 THR A CA 1
ATOM 494 C C . THR A 1 67 ? 9.970 -8.535 -9.923 1.00 82.06 67 THR A C 1
ATOM 496 O O . THR A 1 67 ? 10.243 -8.935 -11.045 1.00 82.06 67 THR A O 1
ATOM 499 N N . ILE A 1 68 ? 10.454 -7.389 -9.436 1.00 77.12 68 ILE A N 1
ATOM 500 C CA . ILE A 1 68 ? 11.405 -6.543 -10.179 1.00 77.12 68 ILE A CA 1
ATOM 501 C C . ILE A 1 68 ? 12.814 -7.156 -10.186 1.00 77.12 68 ILE A C 1
ATOM 503 O O . ILE A 1 68 ? 13.552 -6.983 -11.150 1.00 77.12 68 ILE A O 1
ATOM 507 N N . SER A 1 69 ? 13.204 -7.844 -9.109 1.00 72.75 69 SER A N 1
ATOM 508 C CA . SER A 1 69 ? 14.538 -8.445 -8.973 1.00 72.75 69 SER A CA 1
ATOM 509 C C . SER A 1 69 ? 14.707 -9.788 -9.705 1.00 72.75 69 SER A C 1
ATOM 511 O O . SER A 1 69 ? 15.820 -10.318 -9.694 1.00 72.75 69 SER A O 1
ATOM 513 N N . SER A 1 70 ? 13.634 -10.353 -10.269 1.00 58.34 70 SER A N 1
ATOM 514 C CA . SER A 1 70 ? 13.621 -11.646 -10.979 1.00 58.34 70 SER A CA 1
ATOM 515 C C . SER A 1 70 ? 13.608 -11.444 -12.488 1.00 58.34 70 SER A C 1
ATOM 517 O O . SER A 1 70 ? 14.279 -12.238 -13.182 1.00 58.34 70 SER A O 1
#

Sequence (70 aa):
MPDVLIELLSTILYSVLGIVLLVGTIVVVNKTFKLNLHHELVEEHNVAFGLMLGGLAVAIGIIVAGTISS

Organism: NCBI:txid1138585

InterPro domains:
  IPR007140 Protein of unknown function DUF350 [PF03994] (7-69)

pLDDT: mean 84.13, std 6.74, range [58.34, 92.75]